Protein AF-A0A2I6QIZ4-F1 (afdb_monomer_lite)

Foldseek 3Di:
DDDPPPPPPPPVVVQQAAPPPRHRFDQDPVRHTHHPVCPVVVVVVVVVVVVVVCVVVVCPPPD

pLDDT: mean 74.4, std 14.64, range [38.97, 89.12]

Sequence (63 aa):
MAETKENQQHLIEKTPKCSLCGKTSTRLVDGEPSCDDHIELVYENQVEDYTLEHQKRNDWLEP

Secondary structure (DSSP, 8-state):
----------------B-TTT-SB-EEPTTS-EE-GGGHHHHHHHHHHHHHHHHHHHT-TT--

Radius of gyration: 20.03 Å; chains: 1; bounding box: 52×40×42 Å

Structure (mmCIF, N/CA/C/O backbone):
data_AF-A0A2I6QIZ4-F1
#
_entry.id   AF-A0A2I6QIZ4-F1
#
loop_
_atom_site.group_PDB
_atom_site.id
_atom_site.type_symbol
_atom_site.label_atom_id
_atom_site.label_alt_id
_atom_site.label_comp_id
_atom_site.label_asym_id
_atom_site.label_entity_id
_atom_site.label_seq_id
_atom_site.pdbx_PDB_ins_code
_atom_site.Cartn_x
_atom_site.Cartn_y
_atom_site.Cartn_z
_atom_site.occupancy
_atom_site.B_iso_or_equiv
_atom_site.auth_seq_id
_atom_site.auth_comp_id
_atom_site.auth_asym_id
_atom_site.auth_atom_id
_atom_site.pdbx_PDB_model_num
ATOM 1 N N . MET A 1 1 ? 37.707 33.434 -20.995 1.00 38.97 1 MET A N 1
ATOM 2 C CA . MET A 1 1 ? 36.662 32.637 -21.668 1.00 38.97 1 MET A CA 1
ATOM 3 C C . MET A 1 1 ? 36.263 31.577 -20.662 1.00 38.97 1 MET A C 1
ATOM 5 O O . MET A 1 1 ? 37.112 30.782 -20.293 1.00 38.97 1 MET A O 1
ATOM 9 N N . ALA A 1 2 ? 35.083 31.714 -20.056 1.00 41.12 2 ALA A N 1
ATOM 10 C CA . ALA A 1 2 ? 34.643 30.848 -18.968 1.00 41.12 2 ALA A CA 1
ATOM 11 C C . ALA A 1 2 ? 34.059 29.568 -19.572 1.00 41.12 2 ALA A C 1
ATOM 13 O O . ALA A 1 2 ? 33.042 29.619 -20.257 1.00 41.12 2 ALA A O 1
ATOM 14 N N . GLU A 1 3 ? 34.738 28.445 -19.363 1.00 47.53 3 GLU A N 1
ATOM 15 C CA . GLU A 1 3 ? 34.251 27.125 -19.749 1.00 47.53 3 GLU A CA 1
ATOM 16 C C . GLU A 1 3 ? 33.196 26.700 -18.725 1.00 47.53 3 GLU A C 1
ATOM 18 O O . GLU A 1 3 ? 33.491 26.258 -17.611 1.00 47.53 3 GLU A O 1
ATOM 23 N N . THR A 1 4 ? 31.938 26.938 -19.082 1.00 52.00 4 THR A N 1
ATOM 24 C CA . THR A 1 4 ? 30.769 26.511 -18.324 1.00 52.00 4 THR A CA 1
ATOM 25 C C . THR A 1 4 ? 30.760 24.987 -18.304 1.00 52.00 4 THR A C 1
ATOM 27 O O . THR A 1 4 ? 30.462 24.347 -19.306 1.00 52.00 4 THR A O 1
ATOM 30 N N . LYS A 1 5 ? 31.126 24.402 -17.159 1.00 47.34 5 LYS A N 1
ATOM 31 C CA . LYS A 1 5 ? 30.956 22.975 -16.881 1.00 47.34 5 LYS A CA 1
ATOM 32 C C . LYS A 1 5 ? 29.489 22.613 -17.093 1.00 47.34 5 LYS A C 1
ATOM 34 O O . LYS A 1 5 ? 28.649 22.922 -16.248 1.00 47.34 5 LYS A O 1
ATOM 39 N N . GLU A 1 6 ? 29.200 21.956 -18.208 1.00 49.00 6 GLU A N 1
ATOM 40 C CA . GLU A 1 6 ? 27.948 21.251 -18.443 1.00 49.00 6 GLU A CA 1
ATOM 41 C C . GLU A 1 6 ? 27.856 20.110 -17.429 1.00 49.00 6 GLU A C 1
ATOM 43 O O . GLU A 1 6 ? 28.282 18.980 -17.657 1.00 49.00 6 GLU A O 1
ATOM 48 N N . ASN A 1 7 ? 27.334 20.432 -16.247 1.00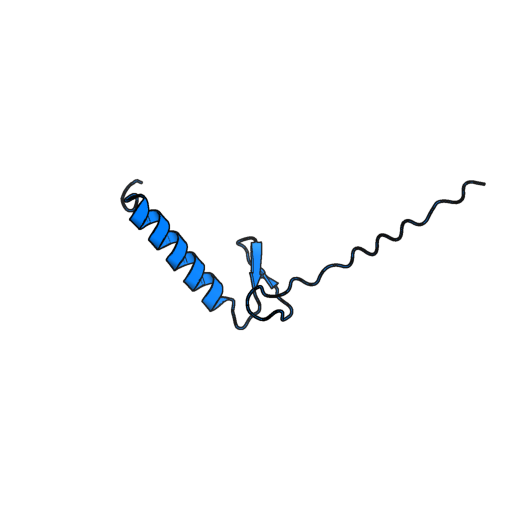 48.41 7 ASN A N 1
ATOM 49 C CA . ASN A 1 7 ? 26.842 19.456 -15.296 1.00 48.41 7 ASN A CA 1
ATOM 50 C C . ASN A 1 7 ? 25.557 18.877 -15.896 1.00 48.41 7 ASN A C 1
ATOM 52 O O . ASN A 1 7 ? 24.453 19.251 -15.506 1.00 48.41 7 ASN A O 1
ATOM 56 N N . GLN A 1 8 ? 25.710 18.002 -16.896 1.00 48.41 8 GLN A N 1
ATOM 57 C CA . GLN A 1 8 ? 24.679 17.044 -17.267 1.00 48.41 8 GLN A CA 1
ATOM 58 C C . GLN A 1 8 ? 24.504 16.110 -16.066 1.00 48.41 8 GLN A C 1
ATOM 60 O O . GLN A 1 8 ? 24.991 14.981 -16.031 1.00 48.41 8 GLN A O 1
ATOM 65 N N . GLN A 1 9 ? 23.788 16.599 -15.053 1.00 49.44 9 GLN A N 1
ATOM 66 C CA . GLN A 1 9 ? 22.931 15.750 -14.255 1.00 49.44 9 GLN A CA 1
ATOM 67 C C . GLN A 1 9 ? 21.953 15.144 -15.253 1.00 49.44 9 GLN A C 1
ATOM 69 O O . GLN A 1 9 ? 20.895 15.698 -15.532 1.00 49.44 9 GLN A O 1
ATOM 74 N N . HIS A 1 10 ? 22.337 13.998 -15.817 1.00 49.84 10 HIS A N 1
ATOM 75 C CA . HIS A 1 10 ? 21.373 12.961 -16.119 1.00 49.84 10 HIS A CA 1
ATOM 76 C C . HIS A 1 10 ? 20.592 12.773 -14.819 1.00 49.84 10 HIS A C 1
ATOM 78 O O . HIS A 1 10 ? 21.007 12.037 -13.920 1.00 49.84 10 HIS A O 1
ATOM 84 N N . LEU A 1 11 ? 19.482 13.500 -14.692 1.00 50.56 11 LEU A N 1
ATOM 85 C CA . LEU A 1 11 ? 18.372 13.075 -13.877 1.00 50.56 11 LEU A CA 1
ATOM 86 C C . LEU A 1 11 ? 17.982 11.757 -14.539 1.00 50.56 11 LEU A C 1
ATOM 88 O O . LEU A 1 11 ? 17.244 11.725 -15.516 1.00 50.56 11 LEU A O 1
ATOM 92 N N . ILE A 1 12 ? 18.620 10.667 -14.113 1.00 53.12 12 ILE A N 1
ATOM 93 C CA . ILE A 1 12 ? 18.112 9.333 -14.362 1.00 53.12 12 ILE A CA 1
ATOM 94 C C . ILE A 1 12 ? 16.776 9.391 -13.645 1.00 53.12 12 ILE A C 1
ATOM 96 O O . ILE A 1 12 ? 16.722 9.219 -12.426 1.00 53.12 12 ILE A O 1
ATOM 100 N N . GLU A 1 13 ? 15.730 9.776 -14.375 1.00 56.25 13 GLU A N 1
ATOM 101 C CA . GLU A 1 13 ? 14.352 9.627 -13.965 1.00 56.25 13 GLU A CA 1
ATOM 102 C C . GLU A 1 13 ? 14.230 8.134 -13.718 1.00 56.25 13 GLU A C 1
ATOM 104 O O . GLU A 1 13 ? 14.081 7.334 -14.642 1.00 56.25 13 GLU A O 1
ATOM 109 N N . LYS A 1 14 ? 14.483 7.731 -12.469 1.00 62.00 14 LYS A N 1
ATOM 110 C CA . LYS A 1 14 ? 14.326 6.359 -12.028 1.00 62.00 14 LYS A CA 1
ATOM 111 C C . LYS A 1 14 ? 12.852 6.107 -12.236 1.00 62.00 14 LYS A C 1
ATOM 113 O O . LYS A 1 14 ? 12.049 6.520 -11.405 1.00 62.00 14 LYS A O 1
ATOM 118 N N . THR A 1 15 ? 12.518 5.512 -13.378 1.00 67.00 15 THR A N 1
ATOM 119 C CA . THR A 1 15 ? 11.163 5.088 -13.700 1.00 67.00 15 THR A CA 1
ATOM 120 C C . THR A 1 15 ? 10.648 4.390 -12.453 1.00 67.00 15 THR A C 1
ATOM 122 O O . THR A 1 15 ? 11.303 3.422 -12.035 1.00 67.00 15 THR A O 1
ATOM 125 N N . PRO A 1 16 ? 9.594 4.913 -11.800 1.00 70.88 16 PRO A N 1
ATOM 126 C CA . PRO A 1 16 ? 9.115 4.331 -10.563 1.00 70.88 16 PRO A CA 1
ATOM 127 C C . PRO A 1 16 ? 8.851 2.856 -10.831 1.00 70.88 16 PRO A C 1
ATOM 129 O O . PRO A 1 16 ? 8.257 2.487 -11.845 1.00 70.88 16 PRO A O 1
ATOM 132 N N . LYS A 1 17 ? 9.433 2.003 -9.991 1.00 81.94 17 LYS A N 1
ATOM 133 C CA . LYS A 1 17 ? 9.281 0.556 -10.085 1.00 81.94 17 LYS A CA 1
ATOM 134 C C . LYS A 1 17 ? 8.331 0.126 -8.993 1.00 81.94 17 LYS A C 1
ATOM 136 O O . LYS A 1 17 ? 8.429 0.623 -7.878 1.00 81.94 17 LYS A O 1
ATOM 141 N N . CYS A 1 18 ? 7.444 -0.800 -9.326 1.00 82.69 18 CYS A N 1
ATOM 142 C CA . CYS A 1 18 ? 6.525 -1.358 -8.357 1.00 82.69 18 CYS A CA 1
ATOM 143 C C . CYS A 1 18 ? 7.330 -2.019 -7.242 1.00 82.69 18 CYS A C 1
ATOM 145 O O . CYS A 1 18 ? 8.190 -2.858 -7.524 1.00 82.69 18 CYS A O 1
ATOM 147 N N . SER A 1 19 ? 7.015 -1.679 -5.996 1.00 76.94 19 SER A N 1
ATOM 148 C CA . SER A 1 19 ? 7.679 -2.247 -4.820 1.00 76.94 19 SER A CA 1
ATOM 149 C C . SER A 1 19 ? 7.519 -3.771 -4.712 1.00 76.94 19 SER A C 1
ATOM 151 O O . SER A 1 19 ? 8.348 -4.427 -4.091 1.00 76.94 19 SER A O 1
ATOM 153 N N . LEU A 1 20 ? 6.494 -4.347 -5.352 1.00 80.06 20 LEU A N 1
ATOM 154 C CA . LEU A 1 20 ? 6.156 -5.771 -5.257 1.00 80.06 20 LEU A CA 1
ATOM 155 C C . LEU A 1 20 ? 6.775 -6.641 -6.363 1.00 80.06 20 LEU A C 1
ATOM 157 O O . LEU A 1 20 ? 7.145 -7.782 -6.110 1.00 80.06 20 LEU A O 1
ATOM 161 N N . CYS A 1 21 ? 6.894 -6.137 -7.596 1.00 84.56 21 CYS A N 1
ATOM 162 C CA . CYS A 1 21 ? 7.392 -6.934 -8.733 1.00 84.56 21 CYS A CA 1
ATOM 163 C C . CYS A 1 21 ? 8.508 -6.273 -9.546 1.00 84.56 21 CYS A C 1
ATOM 165 O O . CYS A 1 21 ? 9.018 -6.878 -10.489 1.00 84.56 21 CYS A O 1
ATOM 167 N N . GLY A 1 22 ? 8.877 -5.026 -9.246 1.00 78.38 22 GLY A N 1
ATOM 168 C CA . GLY A 1 22 ? 9.937 -4.310 -9.956 1.00 78.38 22 GLY A CA 1
ATOM 169 C C . GLY A 1 22 ? 9.603 -3.893 -11.395 1.00 78.38 22 GLY A C 1
ATOM 170 O O . GLY A 1 22 ? 10.467 -3.314 -12.061 1.00 78.38 22 GLY A O 1
ATOM 171 N N . LYS A 1 23 ? 8.379 -4.157 -11.881 1.00 83.94 23 LYS A N 1
ATOM 172 C CA . LYS A 1 23 ? 7.870 -3.647 -13.166 1.00 83.94 23 LYS A CA 1
ATOM 173 C C . LYS A 1 23 ? 7.746 -2.125 -13.125 1.00 83.94 23 LYS A C 1
ATOM 175 O O . LYS A 1 23 ? 7.651 -1.539 -12.046 1.00 83.94 23 LYS A O 1
ATOM 180 N N . THR A 1 24 ? 7.699 -1.496 -14.298 1.00 82.88 24 THR A N 1
ATOM 181 C CA . THR A 1 24 ? 7.356 -0.075 -14.411 1.00 82.88 24 THR A CA 1
ATOM 182 C C . THR A 1 24 ? 6.028 0.177 -13.708 1.00 82.88 24 THR A C 1
ATOM 184 O O . THR A 1 24 ? 5.054 -0.549 -13.903 1.00 82.8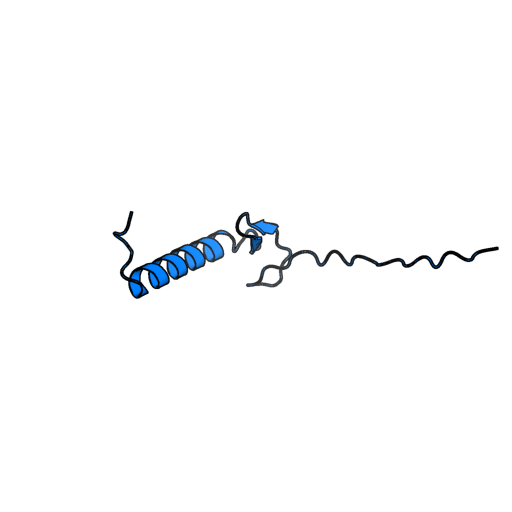8 24 THR A O 1
ATOM 187 N N . SER A 1 25 ? 6.025 1.173 -12.845 1.00 84.00 25 SER A N 1
ATOM 188 C CA . SER A 1 25 ? 4.930 1.508 -11.959 1.00 84.00 25 SER A CA 1
ATOM 189 C C . SER A 1 25 ? 4.471 2.928 -12.242 1.00 84.00 25 SER A C 1
ATOM 191 O O . SER A 1 25 ? 5.232 3.766 -12.725 1.00 84.00 25 SER A O 1
ATOM 193 N N . THR A 1 26 ? 3.207 3.179 -11.931 1.00 81.88 26 THR A N 1
ATOM 194 C CA . THR A 1 26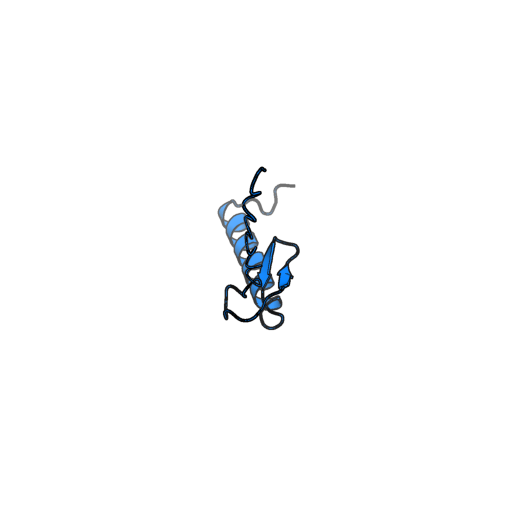 ? 2.688 4.526 -11.761 1.00 81.88 26 THR A CA 1
ATOM 195 C C . THR A 1 26 ? 2.755 4.910 -10.287 1.00 81.88 26 THR A C 1
ATOM 197 O O . THR A 1 26 ? 2.696 4.056 -9.398 1.00 81.88 26 THR A O 1
ATOM 200 N N . ARG A 1 27 ? 2.889 6.206 -10.022 1.00 80.38 27 ARG A N 1
ATOM 201 C CA . ARG A 1 27 ? 2.790 6.735 -8.665 1.00 80.38 27 ARG A CA 1
ATOM 202 C C . ARG A 1 27 ? 1.313 6.854 -8.300 1.00 80.38 27 ARG A C 1
ATOM 204 O O . ARG A 1 27 ? 0.564 7.513 -9.019 1.00 80.38 27 ARG A O 1
ATOM 211 N N . LEU A 1 28 ? 0.904 6.212 -7.211 1.00 79.75 28 LEU A N 1
ATOM 212 C CA . LEU A 1 28 ? -0.452 6.329 -6.682 1.00 79.75 28 LEU A CA 1
ATOM 213 C C . LEU A 1 28 ? -0.671 7.704 -6.035 1.00 79.75 28 LEU A C 1
ATOM 215 O O . LEU A 1 28 ? 0.285 8.427 -5.751 1.00 79.75 28 LEU A O 1
ATOM 219 N N . VAL A 1 29 ? -1.936 8.065 -5.788 1.00 76.94 29 VAL A N 1
ATOM 220 C CA . VAL A 1 29 ? -2.308 9.337 -5.129 1.00 76.94 29 VAL A CA 1
ATOM 221 C C . VAL A 1 29 ? -1.691 9.444 -3.731 1.00 76.94 29 VAL A C 1
ATOM 223 O O . VAL A 1 29 ? -1.265 10.521 -3.328 1.00 76.94 29 VAL A O 1
ATOM 226 N N . ASP A 1 30 ? -1.571 8.311 -3.043 1.00 72.81 30 ASP A N 1
ATOM 227 C CA . ASP A 1 30 ? -0.913 8.168 -1.741 1.00 72.81 30 ASP A CA 1
ATOM 228 C C . ASP A 1 30 ? 0.628 8.311 -1.812 1.00 72.81 30 ASP A C 1
ATOM 230 O O . ASP A 1 30 ? 1.317 8.493 -0.816 1.00 72.81 30 ASP A O 1
ATOM 234 N N . GLY A 1 31 ? 1.198 8.318 -3.021 1.00 73.69 31 GLY A N 1
ATOM 235 C CA . GLY A 1 31 ? 2.624 8.524 -3.264 1.00 73.69 31 GLY A CA 1
ATOM 236 C C . GLY A 1 31 ? 3.437 7.240 -3.432 1.00 73.69 31 GLY A C 1
ATOM 237 O O . GLY A 1 31 ? 4.560 7.337 -3.936 1.00 73.69 31 GLY A O 1
ATOM 238 N N . GLU A 1 32 ? 2.862 6.082 -3.102 1.00 76.50 32 GLU A N 1
ATOM 239 C CA . GLU A 1 32 ? 3.445 4.746 -3.279 1.00 76.50 32 GLU A CA 1
ATOM 240 C C . GLU A 1 32 ? 3.566 4.344 -4.768 1.00 76.50 32 GLU A C 1
ATOM 242 O O . GLU A 1 32 ? 2.661 4.616 -5.570 1.00 76.50 32 GLU A O 1
ATOM 247 N N . PRO A 1 33 ? 4.675 3.704 -5.185 1.00 81.94 33 PRO A N 1
ATOM 248 C CA . PRO A 1 33 ? 4.841 3.206 -6.545 1.00 81.94 33 PRO A CA 1
ATOM 249 C C . PRO A 1 33 ? 4.224 1.803 -6.725 1.00 81.94 33 PRO A C 1
ATOM 251 O O . PRO A 1 33 ? 4.762 0.796 -6.254 1.00 81.94 33 PRO A O 1
ATOM 254 N N . SER A 1 34 ? 3.150 1.720 -7.518 1.00 83.00 34 SER A N 1
ATOM 255 C CA . SER A 1 34 ? 2.462 0.462 -7.855 1.00 83.00 34 SER A CA 1
ATOM 256 C C . SER A 1 34 ? 2.346 0.238 -9.368 1.00 83.00 34 SER A C 1
ATOM 258 O O . SER A 1 34 ? 2.240 1.188 -10.143 1.00 83.00 34 SER A O 1
ATOM 260 N N . CYS A 1 35 ? 2.422 -1.014 -9.827 1.00 86.69 35 CYS A N 1
ATOM 261 C CA . CYS A 1 35 ? 2.072 -1.372 -11.209 1.00 86.69 35 CYS A CA 1
ATOM 262 C C . CYS A 1 35 ? 0.589 -1.727 -11.294 1.00 86.69 35 CYS A C 1
ATOM 264 O O . CYS A 1 35 ? 0.047 -2.176 -10.293 1.00 86.69 35 CYS A O 1
ATOM 266 N N . ASP A 1 36 ? -0.008 -1.598 -12.482 1.00 81.88 36 ASP A N 1
ATOM 267 C CA . ASP A 1 36 ? -1.431 -1.864 -12.776 1.00 81.88 36 ASP A CA 1
ATOM 268 C C . ASP A 1 36 ? -1.970 -3.139 -12.101 1.00 81.88 36 ASP A C 1
ATOM 270 O O . ASP A 1 36 ? -2.914 -3.088 -11.324 1.00 81.88 36 ASP A O 1
ATOM 274 N N . ASP A 1 37 ? -1.238 -4.240 -12.264 1.00 82.94 37 ASP A N 1
ATOM 275 C CA . ASP A 1 37 ? -1.543 -5.573 -11.724 1.00 82.94 37 ASP A CA 1
ATOM 276 C C . ASP A 1 37 ? -1.571 -5.661 -10.184 1.00 82.94 37 ASP A C 1
ATOM 278 O O . ASP A 1 37 ? -2.106 -6.603 -9.616 1.00 82.94 37 ASP A O 1
ATOM 282 N N . HIS A 1 38 ? -0.962 -4.697 -9.492 1.00 85.31 38 HIS A N 1
ATOM 283 C CA . HIS A 1 38 ? -0.811 -4.693 -8.036 1.00 85.31 38 HIS A CA 1
ATOM 284 C C . HIS A 1 38 ? -1.436 -3.462 -7.367 1.00 85.31 38 HIS A C 1
ATOM 286 O O . HIS A 1 38 ? -1.262 -3.283 -6.163 1.00 85.31 38 HIS A O 1
ATOM 292 N N . ILE A 1 39 ? -2.130 -2.593 -8.112 1.00 83.81 39 ILE A N 1
ATOM 293 C CA . ILE A 1 39 ? -2.783 -1.407 -7.532 1.00 83.81 39 ILE A CA 1
ATOM 294 C C . ILE A 1 39 ? -3.826 -1.835 -6.496 1.00 83.81 39 ILE A C 1
ATOM 296 O O . ILE A 1 39 ? -3.842 -1.284 -5.398 1.00 83.81 39 ILE A O 1
ATOM 300 N N . GLU A 1 40 ? -4.643 -2.837 -6.831 1.00 85.12 40 GLU A N 1
ATOM 301 C CA . GLU A 1 40 ? -5.674 -3.376 -5.936 1.00 85.12 40 GLU A CA 1
ATOM 302 C C . GLU A 1 40 ? -5.047 -3.939 -4.656 1.00 85.12 40 GLU A C 1
ATOM 304 O O . GLU A 1 40 ? -5.413 -3.515 -3.564 1.00 85.12 40 GLU A O 1
ATOM 309 N N . LEU A 1 41 ? -4.001 -4.762 -4.788 1.00 85.56 41 LEU A N 1
ATOM 310 C CA . LEU A 1 41 ? -3.293 -5.349 -3.647 1.00 85.56 41 LEU A CA 1
ATOM 311 C C . LEU A 1 41 ? -2.651 -4.295 -2.729 1.00 85.56 41 LEU A C 1
ATOM 313 O O . LEU A 1 41 ? -2.655 -4.443 -1.510 1.00 85.56 41 LEU A O 1
ATOM 317 N N . VAL A 1 42 ? -2.081 -3.224 -3.294 1.00 83.50 42 VAL A N 1
ATOM 318 C CA . VAL A 1 42 ? -1.530 -2.125 -2.485 1.00 83.50 42 VAL A CA 1
ATOM 319 C C . VAL A 1 42 ? -2.639 -1.423 -1.709 1.00 83.50 42 VAL A C 1
ATOM 321 O O . VAL A 1 42 ? -2.451 -1.126 -0.534 1.00 83.50 42 VAL A O 1
ATOM 324 N N . TYR A 1 43 ? -3.795 -1.193 -2.332 1.00 84.44 43 TYR A N 1
ATOM 325 C CA . TYR A 1 43 ? -4.929 -0.580 -1.652 1.00 84.44 43 TYR A CA 1
ATOM 326 C C . TYR A 1 43 ? -5.483 -1.474 -0.533 1.00 84.44 43 TYR A C 1
ATOM 328 O O . TYR A 1 43 ? -5.713 -0.985 0.570 1.00 84.44 43 TYR A O 1
ATOM 336 N N . GLU A 1 44 ? -5.638 -2.777 -0.781 1.00 86.88 44 GLU A N 1
ATOM 337 C CA . GLU A 1 44 ? -6.067 -3.747 0.236 1.00 86.88 44 GLU A CA 1
ATOM 338 C C . GLU A 1 44 ? -5.126 -3.739 1.445 1.00 86.88 44 GLU A C 1
ATOM 340 O O . GLU A 1 44 ? -5.577 -3.515 2.569 1.00 86.88 44 GLU A O 1
ATOM 345 N N . ASN A 1 45 ? -3.814 -3.843 1.210 1.00 86.50 45 ASN A N 1
ATOM 346 C CA . ASN A 1 45 ? -2.817 -3.799 2.280 1.00 86.50 45 ASN A CA 1
ATOM 347 C C . ASN A 1 45 ? -2.879 -2.490 3.085 1.00 86.50 45 ASN A C 1
ATOM 349 O O . ASN A 1 45 ? -2.709 -2.510 4.302 1.00 86.50 45 ASN A O 1
ATOM 353 N N . GLN A 1 46 ? -3.116 -1.348 2.431 1.00 85.19 46 GLN A N 1
ATOM 354 C CA . GLN A 1 46 ? -3.245 -0.060 3.120 1.00 85.19 46 GLN A CA 1
ATOM 355 C C . GLN A 1 46 ? -4.499 0.004 3.998 1.00 85.19 46 GLN A C 1
ATOM 357 O O . GLN A 1 46 ? -4.440 0.517 5.115 1.00 85.19 46 GLN A O 1
ATOM 362 N N . VAL A 1 47 ? -5.630 -0.520 3.520 1.00 87.19 47 VAL A N 1
ATOM 363 C CA . VAL A 1 47 ? -6.865 -0.597 4.313 1.00 87.19 47 VAL A CA 1
ATOM 364 C C . VAL A 1 47 ? -6.673 -1.519 5.515 1.00 87.19 47 VAL A C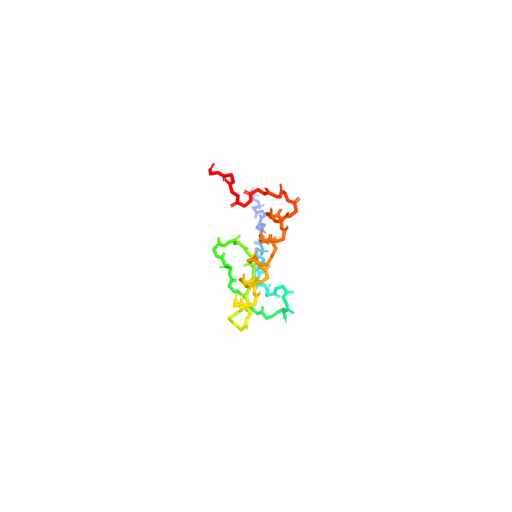 1
ATOM 366 O O . VAL A 1 47 ? -7.119 -1.184 6.615 1.00 87.19 47 VAL A O 1
ATOM 369 N N . GLU A 1 48 ? -5.993 -2.652 5.334 1.00 88.19 48 GLU A N 1
ATOM 370 C CA . GLU A 1 48 ? -5.663 -3.569 6.426 1.00 88.19 48 GLU A CA 1
ATOM 371 C C . GLU A 1 48 ? -4.740 -2.917 7.4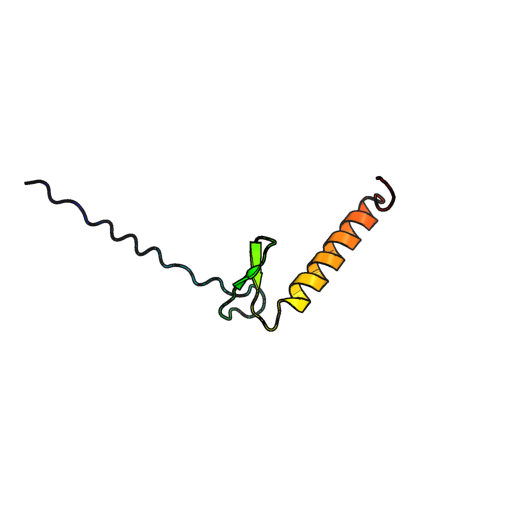63 1.00 88.19 48 GLU A C 1
ATOM 373 O O . GLU A 1 48 ? -5.040 -2.980 8.655 1.00 88.19 48 GLU A O 1
ATOM 378 N N . ASP A 1 49 ? -3.670 -2.240 7.038 1.00 86.81 49 ASP A N 1
ATOM 379 C CA . ASP A 1 49 ? -2.743 -1.540 7.938 1.00 86.81 49 ASP A CA 1
ATOM 380 C C . ASP A 1 49 ? -3.451 -0.423 8.717 1.00 86.81 49 ASP A C 1
ATOM 382 O O . ASP A 1 49 ? -3.390 -0.377 9.948 1.00 86.81 49 ASP A O 1
ATOM 386 N N . TYR A 1 50 ? -4.241 0.401 8.017 1.00 85.25 50 TYR A N 1
ATOM 387 C CA . TYR A 1 50 ? -5.082 1.424 8.635 1.00 85.25 50 TYR A CA 1
ATOM 388 C C . TYR A 1 50 ? -6.017 0.807 9.681 1.00 85.25 50 TYR A C 1
ATOM 390 O O . TYR A 1 50 ? -6.112 1.301 10.806 1.00 85.25 50 TYR A O 1
ATOM 398 N N . THR A 1 51 ? -6.670 -0.304 9.344 1.00 86.88 51 THR A N 1
ATOM 399 C CA . THR A 1 51 ? -7.594 -1.009 10.238 1.00 86.88 51 THR A CA 1
ATOM 400 C C . THR A 1 51 ? -6.879 -1.544 11.476 1.00 86.88 51 THR A C 1
ATOM 402 O O . THR A 1 51 ? -7.339 -1.349 12.603 1.00 86.88 51 THR A O 1
ATOM 405 N N . LEU A 1 52 ? -5.725 -2.179 11.300 1.00 89.12 52 LEU A N 1
ATOM 406 C CA . LEU A 1 52 ? -4.931 -2.711 12.404 1.00 89.12 52 LEU A CA 1
ATOM 407 C C . LEU A 1 52 ? -4.443 -1.602 13.337 1.00 89.12 52 LEU A C 1
ATOM 409 O O . LEU A 1 52 ? -4.546 -1.738 14.558 1.00 89.12 52 LEU A O 1
ATOM 413 N N . GLU A 1 53 ? -3.968 -0.486 12.790 1.00 88.50 53 GLU A N 1
ATOM 414 C CA . GLU A 1 53 ? -3.508 0.644 13.594 1.00 88.50 53 GLU A CA 1
ATOM 415 C C . GLU A 1 53 ? -4.661 1.289 14.385 1.00 88.50 53 GLU A C 1
ATOM 417 O O . GLU A 1 53 ? -4.487 1.598 15.568 1.00 88.50 53 GLU A O 1
ATOM 422 N N . HIS A 1 54 ? -5.864 1.405 13.810 1.00 85.06 54 HIS A N 1
ATOM 423 C CA . HIS A 1 54 ? -7.043 1.909 14.536 1.00 85.06 54 HIS A CA 1
ATOM 424 C C . HIS A 1 54 ? -7.545 0.916 15.587 1.00 85.06 54 HIS A C 1
ATOM 426 O O . HIS A 1 54 ? -7.932 1.322 16.685 1.00 85.06 54 HIS A O 1
ATOM 432 N N . GLN A 1 55 ? -7.465 -0.391 15.315 1.00 86.31 55 GLN A N 1
ATOM 433 C CA . GLN A 1 55 ? -7.776 -1.429 16.300 1.00 86.31 55 GLN A CA 1
ATOM 434 C C . GLN A 1 55 ? -6.814 -1.387 17.483 1.00 86.31 55 GLN A C 1
ATOM 436 O O . GLN A 1 55 ? -7.243 -1.442 18.633 1.00 86.31 55 GLN A O 1
ATOM 441 N N . LYS A 1 56 ? -5.517 -1.251 17.212 1.00 88.00 56 LYS A N 1
ATOM 442 C CA . LYS A 1 56 ? -4.473 -1.156 18.233 1.00 88.00 56 LYS A CA 1
ATOM 443 C C . LYS A 1 56 ? -4.619 0.095 19.093 1.00 88.00 56 LYS A C 1
ATOM 445 O O . LYS A 1 56 ? -4.378 0.038 20.297 1.00 88.00 56 LYS A O 1
ATOM 450 N N . ARG A 1 57 ? -5.012 1.215 18.485 1.00 87.25 57 ARG A N 1
ATOM 451 C CA . ARG A 1 57 ? -5.284 2.475 19.189 1.00 87.25 57 ARG A CA 1
ATOM 452 C C . ARG A 1 57 ? -6.651 2.492 19.877 1.00 87.25 57 ARG A C 1
ATOM 454 O O . ARG A 1 57 ? -6.862 3.337 20.735 1.00 87.25 57 ARG A O 1
ATOM 461 N N . ASN A 1 58 ? -7.528 1.538 19.550 1.00 82.50 58 ASN A N 1
ATOM 462 C CA . ASN A 1 58 ? -8.919 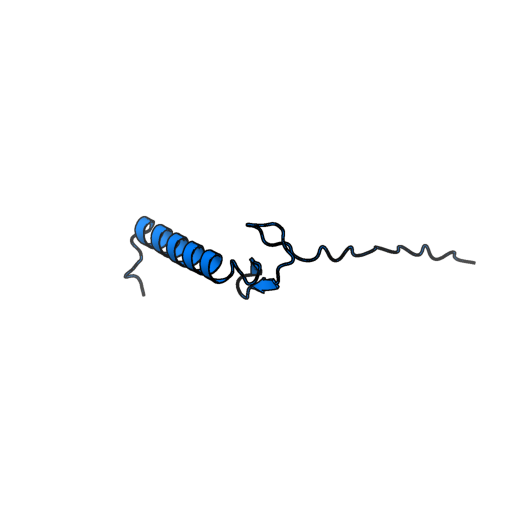1.464 20.002 1.00 82.50 58 ASN A CA 1
ATOM 463 C C . ASN A 1 58 ? -9.704 2.765 19.731 1.00 82.50 58 ASN A C 1
ATOM 465 O O . ASN A 1 58 ? -10.552 3.170 20.520 1.00 82.50 58 ASN A O 1
ATOM 469 N N . ASP A 1 59 ? -9.399 3.401 18.601 1.00 83.75 59 ASP A N 1
ATOM 470 C CA . ASP A 1 59 ? -9.794 4.777 18.257 1.00 83.75 59 ASP A CA 1
ATOM 471 C C . ASP A 1 59 ? -10.921 4.817 17.208 1.00 83.75 59 ASP A C 1
ATOM 473 O O . ASP A 1 59 ? -11.347 5.870 16.761 1.00 83.75 59 ASP A O 1
ATOM 477 N N . TRP A 1 60 ? -11.465 3.653 16.834 1.00 73.81 60 TRP A N 1
ATOM 478 C CA . TRP A 1 60 ? -12.517 3.493 15.817 1.00 73.81 60 TRP A CA 1
ATOM 479 C C . TRP A 1 60 ? -13.767 4.368 15.992 1.00 73.81 60 TRP A C 1
ATOM 481 O O . TRP A 1 60 ? -14.555 4.502 15.058 1.00 73.81 60 TRP A O 1
ATOM 491 N N . LEU A 1 61 ? -13.994 4.877 17.203 1.00 70.94 61 LEU A N 1
ATOM 492 C CA . LEU A 1 61 ? -15.190 5.613 17.604 1.00 70.94 61 LEU A CA 1
ATOM 493 C C . LEU A 1 61 ? -14.888 7.059 18.016 1.00 70.94 61 LEU A C 1
ATOM 495 O O . LEU A 1 61 ? -15.811 7.737 18.469 1.00 70.94 61 LEU A O 1
ATOM 499 N N . GLU A 1 62 ? -13.640 7.523 17.902 1.00 65.69 62 GLU A N 1
ATOM 500 C CA . GLU A 1 62 ? -13.293 8.915 18.195 1.00 65.69 62 GLU A CA 1
ATOM 501 C C . GLU A 1 62 ? -13.570 9.773 16.934 1.00 65.69 62 GLU A C 1
ATOM 503 O O . GLU A 1 62 ? -12.991 9.504 15.880 1.00 65.69 62 GLU A O 1
ATOM 508 N N . PRO A 1 63 ? -14.534 10.718 16.984 1.00 59.81 63 PRO A N 1
ATOM 509 C CA . PRO A 1 63 ? -14.956 11.526 15.835 1.00 59.81 63 PRO A CA 1
ATOM 510 C C . PRO A 1 63 ? -14.006 12.679 15.483 1.00 59.81 63 PRO A C 1
ATOM 512 O O . PRO A 1 63 ? -13.323 13.207 16.391 1.00 59.81 63 PRO A O 1
#